Protein AF-A0A9D0XYA1-F1 (afdb_monomer_lite)

Structure (mmCIF, N/CA/C/O backbone):
data_AF-A0A9D0XYA1-F1
#
_entry.id   AF-A0A9D0XYA1-F1
#
loop_
_atom_site.group_PDB
_atom_site.id
_atom_site.type_symbol
_atom_site.label_atom_id
_atom_site.label_alt_id
_atom_site.label_comp_id
_atom_site.label_asym_id
_atom_site.label_entity_id
_atom_site.label_seq_id
_atom_site.pdbx_PDB_ins_code
_atom_site.Cartn_x
_atom_site.Cartn_y
_atom_site.Cartn_z
_atom_site.occupancy
_atom_site.B_iso_or_equiv
_atom_site.auth_seq_id
_atom_site.auth_comp_id
_atom_site.auth_asym_id
_atom_site.auth_atom_id
_atom_site.pdbx_PDB_model_num
ATOM 1 N N . MET A 1 1 ? -22.572 -2.348 31.040 1.00 54.00 1 MET A N 1
ATOM 2 C CA . MET A 1 1 ? -23.002 -1.416 29.978 1.00 54.00 1 MET A CA 1
ATOM 3 C C . MET A 1 1 ? -21.829 -0.569 29.481 1.00 54.00 1 MET A C 1
ATOM 5 O O . MET A 1 1 ? -21.372 -0.847 28.390 1.00 54.00 1 MET A O 1
ATOM 9 N N . GLN A 1 2 ? -21.179 0.249 30.326 1.00 83.00 2 GLN A N 1
ATOM 10 C CA . GLN A 1 2 ? -20.104 1.198 29.942 1.00 83.00 2 GLN A CA 1
ATOM 11 C C . GLN A 1 2 ? -18.910 0.714 29.081 1.00 83.00 2 GLN A C 1
ATOM 13 O O . GLN A 1 2 ? -18.246 1.556 28.488 1.00 83.00 2 GLN A O 1
ATOM 18 N N . VAL A 1 3 ? -18.539 -0.573 29.050 1.00 84.44 3 VAL A N 1
ATOM 19 C CA . VAL A 1 3 ? -17.342 -1.027 28.298 1.00 84.44 3 VAL A CA 1
ATOM 20 C C . VAL A 1 3 ? -17.662 -1.345 26.838 1.00 84.44 3 VAL A C 1
ATOM 22 O O . VAL A 1 3 ? -16.821 -1.097 25.980 1.00 84.44 3 VAL A O 1
ATOM 25 N N . ILE A 1 4 ? -18.861 -1.872 26.562 1.00 90.44 4 ILE A N 1
ATOM 26 C CA . ILE A 1 4 ? -19.300 -2.151 25.188 1.00 90.44 4 ILE A CA 1
ATOM 27 C C . ILE A 1 4 ? -19.545 -0.825 24.473 1.00 90.44 4 ILE A C 1
ATOM 29 O O . ILE A 1 4 ? -19.000 -0.640 23.393 1.00 90.44 4 ILE A O 1
ATOM 33 N N . ASP A 1 5 ? -20.244 0.109 25.126 1.00 93.94 5 ASP A N 1
ATOM 34 C CA . ASP A 1 5 ? -20.510 1.450 24.589 1.00 93.94 5 ASP A CA 1
ATOM 35 C C . ASP A 1 5 ? -19.200 2.127 24.154 1.00 93.94 5 ASP A C 1
ATOM 37 O O . ASP A 1 5 ? -19.032 2.462 22.992 1.00 93.94 5 ASP A O 1
ATOM 41 N N . ARG A 1 6 ? -18.183 2.146 25.028 1.00 93.50 6 ARG A N 1
ATOM 42 C CA . ARG A 1 6 ? -16.858 2.706 24.701 1.00 93.50 6 ARG A CA 1
ATOM 43 C C . ARG A 1 6 ? -16.154 2.011 23.538 1.00 93.50 6 ARG A C 1
ATOM 45 O O . ARG A 1 6 ? -15.385 2.650 22.830 1.00 93.50 6 ARG A O 1
ATOM 52 N N . ALA A 1 7 ? -16.320 0.698 23.390 1.00 94.31 7 ALA A N 1
ATOM 53 C CA . ALA A 1 7 ? -15.714 -0.028 22.278 1.00 94.31 7 ALA A CA 1
ATOM 54 C C . ALA A 1 7 ? -16.407 0.315 20.952 1.00 94.31 7 ALA A C 1
ATOM 56 O O . ALA A 1 7 ? -15.725 0.463 19.940 1.00 94.31 7 ALA A O 1
ATOM 57 N N . LEU A 1 8 ? -17.733 0.478 20.972 1.00 94.75 8 LEU A N 1
ATOM 58 C CA . LEU A 1 8 ? -18.514 0.928 19.822 1.00 94.75 8 LEU A CA 1
ATOM 59 C C . LEU A 1 8 ? -18.197 2.387 19.473 1.00 94.75 8 LEU A C 1
ATOM 61 O O . LEU A 1 8 ? -17.898 2.653 18.317 1.00 94.75 8 LEU A O 1
ATOM 65 N N . ASP A 1 9 ? -18.106 3.284 20.458 1.00 94.94 9 ASP A N 1
ATOM 66 C CA . ASP A 1 9 ? -17.709 4.685 20.249 1.00 94.94 9 ASP A CA 1
ATOM 67 C C . ASP A 1 9 ? -16.334 4.786 19.562 1.00 94.94 9 ASP A C 1
ATOM 69 O O . ASP A 1 9 ? -16.120 5.598 18.663 1.00 94.94 9 ASP A O 1
ATOM 73 N N . ILE A 1 10 ? -15.380 3.934 19.965 1.00 94.56 10 ILE A N 1
ATOM 74 C CA . ILE A 1 10 ? -14.059 3.848 19.328 1.00 94.56 10 ILE A CA 1
ATOM 75 C C . ILE A 1 10 ? -14.168 3.323 17.890 1.00 94.56 10 ILE A C 1
ATOM 77 O O . ILE A 1 10 ? -13.474 3.844 17.017 1.00 94.56 10 ILE A O 1
ATOM 81 N N . LEU A 1 11 ? -14.999 2.305 17.630 1.00 93.50 11 LEU A N 1
ATOM 82 C CA . LEU A 1 11 ? -15.215 1.796 16.269 1.00 93.50 11 LEU A CA 1
ATOM 83 C C . LEU A 1 11 ? -15.813 2.858 15.364 1.00 93.50 11 LEU A C 1
ATOM 85 O O . LEU A 1 11 ? -15.318 3.042 14.259 1.00 93.50 11 LEU A O 1
ATOM 89 N N . GLU A 1 12 ? -16.850 3.547 15.827 1.00 93.75 12 GLU A N 1
ATOM 90 C CA . GLU A 1 12 ? -17.504 4.609 15.074 1.00 93.75 12 GLU A CA 1
ATOM 91 C C . GLU A 1 12 ? -16.509 5.726 14.772 1.00 93.75 12 GLU A C 1
ATOM 93 O O . GLU A 1 12 ? -16.348 6.110 13.616 1.00 93.75 12 GLU A O 1
ATOM 98 N N . LEU A 1 13 ? -15.750 6.168 15.778 1.00 93.56 13 LEU A N 1
ATOM 99 C CA . LEU A 1 13 ? -14.725 7.187 15.595 1.00 93.56 13 LEU A CA 1
ATOM 100 C C . LEU A 1 13 ? -13.667 6.777 14.556 1.00 93.56 13 LEU A C 1
ATOM 102 O O . LEU A 1 13 ? -13.296 7.589 13.715 1.00 93.56 13 LEU A O 1
ATOM 106 N N . LEU A 1 14 ? -13.185 5.532 14.601 1.00 91.38 14 LEU A N 1
ATOM 107 C CA . LEU A 1 14 ? -12.199 5.027 13.641 1.00 91.38 14 LEU A CA 1
ATOM 108 C C . LEU A 1 14 ? -12.793 4.790 12.247 1.00 91.38 14 LEU A C 1
ATOM 110 O O . LEU A 1 14 ? -12.085 4.943 11.258 1.00 91.38 14 LEU A O 1
ATOM 114 N N . ALA A 1 15 ? -14.074 4.431 12.148 1.00 88.56 15 ALA A N 1
ATOM 115 C CA . ALA A 1 15 ? -14.743 4.182 10.874 1.00 88.56 15 ALA A CA 1
ATOM 116 C C . ALA A 1 15 ? -14.882 5.452 10.021 1.00 88.56 15 ALA A C 1
ATOM 118 O O . ALA A 1 15 ? -14.928 5.356 8.795 1.00 88.56 15 ALA A O 1
ATOM 119 N N . PHE A 1 16 ? -14.925 6.630 10.652 1.00 84.81 16 PHE A N 1
ATOM 120 C CA . PHE A 1 16 ? -14.994 7.921 9.962 1.00 84.81 16 PHE A CA 1
ATOM 121 C C . PHE A 1 16 ? -13.623 8.577 9.712 1.00 84.81 16 PHE A C 1
ATOM 123 O O . PHE A 1 16 ? -13.575 9.636 9.091 1.00 84.81 16 PHE A O 1
ATOM 130 N N . GLU A 1 17 ? -12.514 7.969 10.146 1.00 84.19 17 GLU A N 1
ATOM 131 C CA . GLU A 1 17 ? -11.161 8.535 10.035 1.00 84.19 17 GLU A CA 1
ATOM 132 C C . GLU A 1 17 ? -10.277 7.673 9.118 1.00 84.19 17 GLU A C 1
ATOM 134 O O . GLU A 1 17 ? -9.748 6.634 9.516 1.00 84.19 17 GLU A O 1
ATOM 139 N N . SER A 1 18 ? -10.086 8.114 7.869 1.00 68.88 18 SER A N 1
ATOM 140 C CA . SER A 1 18 ? -9.394 7.344 6.820 1.00 68.88 18 SER A CA 1
ATOM 141 C C . SER A 1 18 ? -7.900 7.109 7.075 1.00 68.88 18 SER A C 1
ATOM 143 O O . SER A 1 18 ? -7.337 6.143 6.561 1.00 68.88 18 SER A O 1
ATOM 145 N N . GLU A 1 19 ? -7.249 7.968 7.862 1.00 75.50 19 GLU A N 1
ATOM 146 C CA . GLU A 1 19 ? -5.821 7.845 8.208 1.00 75.50 19 GLU A CA 1
ATOM 147 C C . GLU A 1 19 ? -5.581 7.094 9.530 1.00 75.50 19 GLU A C 1
ATOM 149 O O . GLU A 1 19 ? -4.439 6.817 9.901 1.00 75.50 19 GLU A O 1
ATOM 154 N N . GLY A 1 20 ? -6.654 6.705 10.227 1.00 84.88 20 GLY A N 1
ATOM 155 C CA . GLY A 1 20 ? -6.583 6.155 11.577 1.00 84.88 20 GLY A CA 1
ATOM 156 C C . GLY A 1 20 ? -6.319 7.224 12.643 1.00 84.88 20 GLY A C 1
ATOM 157 O O . GLY A 1 20 ? -6.213 8.412 12.360 1.00 84.88 20 GLY A O 1
ATOM 158 N N . LEU A 1 21 ? -6.242 6.793 13.904 1.00 90.00 21 LEU A N 1
ATOM 159 C CA . LEU A 1 21 ? -6.006 7.678 15.046 1.00 90.00 21 LEU A CA 1
ATOM 160 C C . LEU A 1 21 ? -5.018 7.064 16.035 1.00 90.00 21 LEU A C 1
ATOM 162 O O . LEU A 1 21 ? -5.030 5.859 16.312 1.00 90.00 21 LEU A O 1
ATOM 166 N N . GLY A 1 22 ? -4.206 7.920 16.643 1.00 91.38 22 GLY A N 1
ATOM 167 C CA . GLY A 1 22 ? -3.374 7.573 17.777 1.00 91.38 22 GLY A CA 1
ATOM 168 C C . GLY A 1 22 ? -4.192 7.392 19.058 1.00 91.38 22 GLY A C 1
ATOM 169 O O . GLY A 1 22 ? -5.227 8.019 19.285 1.00 91.38 22 GLY A O 1
ATOM 170 N N . VAL A 1 23 ? -3.672 6.582 19.981 1.00 93.50 23 VAL A N 1
ATOM 171 C CA . VAL A 1 23 ? -4.315 6.307 21.283 1.00 93.50 23 VAL A CA 1
ATOM 172 C C . VAL A 1 23 ? -4.630 7.589 22.063 1.00 93.50 23 VAL A C 1
ATOM 174 O O . VAL A 1 23 ? -5.675 7.692 22.705 1.00 93.50 23 VAL A O 1
ATOM 177 N N . SER A 1 24 ? -3.725 8.572 22.020 1.00 93.75 24 SER A N 1
ATOM 178 C CA . SER A 1 24 ? -3.915 9.849 22.719 1.00 93.75 24 SER A CA 1
ATOM 179 C C . SER A 1 24 ? -5.063 10.666 22.124 1.00 93.75 24 SER A C 1
ATOM 181 O O . SER A 1 24 ? -5.798 11.302 22.870 1.00 93.75 24 SER A O 1
ATOM 183 N N . GLU A 1 25 ? -5.235 10.628 20.805 1.00 94.25 25 GLU A N 1
ATOM 184 C CA . GLU A 1 25 ? -6.282 11.372 20.101 1.00 94.25 25 GLU A CA 1
ATOM 185 C C . GLU A 1 25 ? -7.653 10.766 20.385 1.00 94.25 25 GLU A C 1
ATOM 187 O O . GLU A 1 25 ? -8.576 11.490 20.752 1.00 94.25 25 GLU A O 1
ATOM 192 N N . ILE A 1 26 ? -7.756 9.435 20.334 1.00 95.00 26 ILE A N 1
ATOM 193 C CA . ILE A 1 26 ? -8.972 8.700 20.710 1.00 95.00 26 ILE A CA 1
ATOM 194 C C . ILE A 1 26 ? -9.362 9.019 22.160 1.00 95.00 26 ILE A C 1
ATOM 196 O O . ILE A 1 26 ? -10.520 9.322 22.443 1.00 95.00 26 ILE A O 1
ATOM 200 N N . GLY A 1 27 ? -8.391 9.001 23.082 1.00 96.12 27 GLY A N 1
ATOM 201 C CA . GLY A 1 27 ? -8.628 9.334 24.488 1.00 96.12 27 GLY A CA 1
ATOM 202 C C . GLY A 1 27 ? -9.158 10.754 24.681 1.00 96.12 27 GLY A C 1
ATOM 203 O O . GLY A 1 27 ? -10.140 10.950 25.394 1.00 96.12 27 GLY A O 1
ATOM 204 N N . ASN A 1 28 ? -8.558 11.731 24.000 1.00 96.12 28 ASN A N 1
ATOM 205 C CA . ASN A 1 28 ? -8.982 13.127 24.078 1.00 96.12 28 ASN A CA 1
ATOM 206 C C . ASN A 1 28 ? -10.384 13.346 23.490 1.00 96.12 28 ASN A C 1
ATOM 208 O O . ASN A 1 28 ? -11.177 14.070 24.084 1.00 96.12 28 ASN A O 1
ATOM 212 N N . ARG A 1 29 ? -10.704 12.714 22.352 1.00 94.62 29 ARG A N 1
ATOM 213 C CA . ARG A 1 29 ? -12.003 12.883 21.679 1.00 94.62 29 ARG A CA 1
ATOM 214 C C . ARG A 1 29 ? -13.159 12.233 22.440 1.00 94.62 29 ARG A C 1
ATOM 216 O O . ARG A 1 29 ? -14.245 12.797 22.474 1.00 94.62 29 ARG A O 1
ATOM 223 N N . LEU A 1 30 ? -12.926 11.078 23.063 1.00 94.56 30 LEU A N 1
ATOM 224 C CA . LEU A 1 30 ? -13.966 10.312 23.763 1.00 94.56 30 LEU A CA 1
ATOM 225 C C . LEU A 1 30 ? -13.979 10.539 25.285 1.00 94.56 30 LEU A C 1
ATOM 227 O O . LEU A 1 30 ? -14.742 9.893 26.002 1.00 94.56 30 LEU A O 1
ATOM 231 N N . GLY A 1 31 ? -13.112 11.413 25.811 1.00 94.81 31 GLY A N 1
ATOM 232 C CA . GLY A 1 31 ? -12.983 11.638 27.256 1.00 94.81 31 GLY A CA 1
ATOM 233 C C . GLY A 1 31 ? -12.502 10.398 28.021 1.00 94.81 31 GLY A C 1
ATOM 234 O O . GLY A 1 31 ? -12.869 10.185 29.178 1.00 94.81 31 GLY A O 1
ATOM 235 N N . LEU A 1 32 ? -11.697 9.549 27.376 1.00 94.38 32 LEU A N 1
ATOM 236 C CA . LEU A 1 32 ? -11.209 8.288 27.929 1.00 94.38 32 LEU A CA 1
ATOM 237 C C . LEU A 1 32 ? -9.739 8.388 28.333 1.00 94.38 32 LEU A C 1
ATOM 239 O O . LEU A 1 32 ? -8.892 8.914 27.614 1.00 94.38 32 LEU A O 1
ATOM 243 N N . HIS A 1 33 ? -9.398 7.783 29.470 1.00 95.25 33 HIS A N 1
ATOM 244 C CA . HIS A 1 33 ? -8.001 7.670 29.875 1.00 95.25 33 HIS A CA 1
ATOM 245 C C . HIS A 1 33 ? -7.212 6.779 28.898 1.00 95.25 33 HIS A C 1
ATOM 247 O O . HIS A 1 33 ? -7.690 5.711 28.505 1.00 95.25 33 HIS A O 1
ATOM 253 N N . LYS A 1 34 ? -5.963 7.155 28.578 1.00 94.38 34 LYS A N 1
ATOM 254 C CA . LYS A 1 34 ? -5.103 6.445 27.606 1.00 94.38 34 LYS A CA 1
ATOM 255 C C . LYS A 1 34 ? -4.975 4.944 27.880 1.00 94.38 34 LYS A C 1
ATOM 257 O O . LYS A 1 34 ? -5.012 4.149 26.948 1.00 94.38 34 LYS A O 1
ATOM 262 N N . SER A 1 35 ? -4.871 4.537 29.148 1.00 95.12 35 SER A N 1
ATOM 263 C CA . SER A 1 35 ? -4.803 3.111 29.516 1.00 95.12 35 SER A CA 1
ATOM 264 C C . SER A 1 35 ? -6.091 2.343 29.192 1.00 95.12 35 SER A C 1
ATOM 266 O O . SER A 1 35 ? -6.036 1.166 28.840 1.00 95.12 35 SER A O 1
ATOM 268 N N . THR A 1 36 ? -7.251 3.006 29.271 1.00 94.62 36 THR A N 1
ATOM 269 C CA . THR A 1 36 ? -8.543 2.411 28.907 1.00 94.62 36 THR A CA 1
ATOM 270 C C . THR A 1 36 ? -8.623 2.216 27.400 1.00 94.62 36 THR A C 1
ATOM 272 O O . THR A 1 36 ? -8.943 1.114 26.961 1.00 94.62 36 THR A O 1
ATOM 275 N N . VAL A 1 37 ? -8.253 3.243 26.628 1.00 95.88 37 VAL A N 1
ATOM 276 C CA . VAL A 1 37 ? -8.179 3.170 25.163 1.00 95.88 37 VAL A CA 1
ATOM 277 C C . VAL A 1 37 ? -7.239 2.044 24.734 1.00 95.88 37 VAL A C 1
ATOM 279 O O . VAL A 1 37 ? -7.653 1.161 23.995 1.00 95.88 37 VAL A O 1
ATOM 282 N N . HIS A 1 38 ? -6.014 2.000 25.271 1.00 95.00 38 HIS A N 1
ATOM 283 C CA . HIS A 1 38 ? -5.044 0.944 24.962 1.00 95.00 38 HIS A CA 1
ATOM 284 C C . HIS A 1 38 ? -5.604 -0.468 25.160 1.00 95.00 38 HIS A C 1
ATOM 286 O O . HIS A 1 38 ? -5.444 -1.311 24.283 1.00 95.00 38 HIS A O 1
ATOM 292 N N . ARG A 1 39 ? -6.261 -0.736 26.295 1.00 94.69 39 ARG A N 1
ATOM 293 C CA . ARG A 1 39 ? -6.798 -2.070 26.604 1.00 94.69 39 ARG A CA 1
ATOM 294 C C . ARG A 1 39 ? -7.946 -2.468 25.672 1.00 94.69 39 ARG A C 1
ATOM 296 O O . ARG A 1 39 ? -8.025 -3.628 25.266 1.00 94.69 39 ARG A O 1
ATOM 303 N N . ILE A 1 40 ? -8.821 -1.516 25.342 1.00 95.06 40 ILE A N 1
ATOM 304 C CA . ILE A 1 40 ? -9.931 -1.742 24.409 1.00 95.06 40 ILE A CA 1
ATOM 305 C C . ILE A 1 40 ? -9.376 -2.023 23.008 1.00 95.06 40 ILE A C 1
ATOM 307 O O . ILE A 1 40 ? -9.681 -3.069 22.440 1.00 95.06 40 ILE A O 1
ATOM 311 N N . LEU A 1 41 ? -8.478 -1.166 22.507 1.00 94.94 41 LEU A N 1
ATOM 312 C CA . LEU A 1 41 ? -7.827 -1.352 21.209 1.00 94.94 41 LEU A CA 1
ATOM 313 C C . LEU A 1 41 ? -7.051 -2.673 21.131 1.00 94.94 41 LEU A C 1
ATOM 315 O O . LEU A 1 41 ? -7.128 -3.349 20.115 1.00 94.94 41 LEU A O 1
ATOM 319 N N . ALA A 1 42 ? -6.340 -3.078 22.190 1.00 93.75 42 ALA A N 1
ATOM 320 C CA . ALA A 1 42 ? -5.625 -4.356 22.216 1.00 93.75 42 ALA A CA 1
ATOM 321 C C . ALA A 1 42 ? -6.582 -5.539 22.002 1.00 93.75 42 ALA A C 1
ATOM 323 O O . ALA A 1 42 ? -6.371 -6.349 21.105 1.00 93.75 42 ALA A O 1
ATOM 324 N N . THR A 1 43 ? -7.691 -5.570 22.748 1.00 94.19 43 THR A N 1
ATOM 325 C CA . THR A 1 43 ? -8.708 -6.629 22.620 1.00 94.19 43 THR A CA 1
ATOM 326 C C . THR A 1 43 ? -9.359 -6.619 21.235 1.00 94.19 43 THR A C 1
ATOM 328 O O . THR A 1 43 ? -9.606 -7.666 20.641 1.00 94.19 43 THR A O 1
ATOM 331 N N . MET A 1 44 ? -9.659 -5.432 20.709 1.00 93.75 44 MET A N 1
ATOM 332 C CA . MET A 1 44 ? -10.268 -5.279 19.388 1.00 93.75 44 MET A CA 1
ATOM 333 C C . MET A 1 44 ? -9.311 -5.679 18.265 1.00 93.75 44 MET A C 1
ATOM 335 O O . MET A 1 44 ? -9.743 -6.306 17.302 1.00 93.75 44 MET A O 1
ATOM 339 N N . GLY A 1 45 ? -8.026 -5.353 18.407 1.00 92.38 45 GLY A N 1
ATOM 340 C CA . GLY A 1 45 ? -6.970 -5.728 17.474 1.00 92.38 45 GLY A CA 1
ATOM 341 C C . GLY A 1 45 ? -6.732 -7.233 17.456 1.00 92.38 45 GLY A C 1
ATOM 342 O O . GLY A 1 45 ? -6.722 -7.832 16.386 1.00 92.38 45 GLY A O 1
ATOM 343 N N . GLU A 1 46 ? -6.643 -7.869 18.629 1.00 92.44 46 GLU A N 1
ATOM 344 C CA . GLU A 1 46 ? -6.541 -9.333 18.757 1.00 92.44 46 GLU A CA 1
ATOM 345 C C . GLU A 1 46 ? -7.724 -10.059 18.106 1.00 92.44 46 GLU A C 1
ATOM 347 O O . GLU A 1 46 ? -7.561 -11.129 17.523 1.00 92.44 46 GLU A O 1
ATOM 352 N N . ARG A 1 47 ? -8.920 -9.468 18.179 1.00 91.88 47 ARG A N 1
ATOM 353 C CA . ARG A 1 47 ? -10.139 -10.013 17.568 1.00 91.88 47 ARG A CA 1
ATOM 354 C C . ARG A 1 47 ? -10.343 -9.602 16.106 1.00 91.88 47 ARG A C 1
ATOM 356 O O . ARG A 1 47 ? -11.334 -10.015 15.513 1.00 91.88 47 ARG A O 1
ATOM 363 N N . GLY A 1 48 ? -9.438 -8.812 15.529 1.00 88.38 48 GLY A N 1
ATOM 364 C CA . GLY A 1 48 ? -9.480 -8.405 14.122 1.00 88.38 48 GLY A CA 1
ATOM 365 C C . GLY A 1 48 ? -10.514 -7.328 13.777 1.00 88.38 48 GLY A C 1
ATOM 366 O O . GLY A 1 48 ? -10.779 -7.111 12.597 1.00 88.38 48 GLY A O 1
ATOM 367 N N . TYR A 1 49 ? -11.091 -6.641 14.768 1.00 90.44 49 TYR A N 1
ATOM 368 C CA . TYR A 1 49 ? -12.011 -5.519 14.527 1.00 90.44 49 TYR A CA 1
ATOM 369 C C . TYR A 1 49 ? -11.283 -4.250 14.080 1.00 90.44 49 TYR A C 1
ATOM 371 O O . TYR A 1 49 ? -11.852 -3.430 13.369 1.00 90.44 49 TYR A O 1
ATOM 379 N N . ILE A 1 50 ? -10.030 -4.086 14.505 1.00 91.00 50 ILE A N 1
ATOM 380 C CA . ILE A 1 50 ? -9.152 -2.985 14.104 1.00 91.00 50 ILE A CA 1
ATOM 381 C C . ILE A 1 50 ? -7.776 -3.540 13.749 1.00 91.00 50 ILE A C 1
ATOM 383 O O . ILE A 1 50 ? -7.398 -4.623 14.193 1.00 91.00 50 ILE A O 1
ATOM 387 N N . GLU A 1 51 ? -6.994 -2.778 12.994 1.00 86.81 51 GLU A N 1
ATOM 388 C CA . GLU A 1 51 ? -5.619 -3.134 12.655 1.00 86.81 51 GLU A CA 1
ATOM 389 C C . GLU A 1 51 ? -4.713 -1.939 12.938 1.00 86.81 51 GLU A C 1
ATOM 391 O O . GLU A 1 51 ? -5.004 -0.812 12.539 1.00 86.81 51 GLU A O 1
ATOM 396 N N . LYS A 1 52 ? -3.606 -2.177 13.648 1.00 85.44 52 LYS A N 1
ATOM 397 C CA . LYS A 1 52 ? -2.584 -1.148 13.813 1.00 85.44 52 LYS A CA 1
ATOM 398 C C . LYS A 1 52 ? -1.866 -0.992 12.479 1.00 85.44 52 LYS A C 1
ATOM 400 O O . LYS A 1 52 ? -1.189 -1.922 12.044 1.00 85.44 52 LYS A O 1
ATOM 405 N N . GLN A 1 53 ? -1.976 0.178 11.862 1.00 78.56 53 GLN A N 1
ATOM 406 C CA . GLN A 1 53 ? -1.180 0.476 10.681 1.00 78.56 53 GLN A CA 1
ATOM 407 C C . GLN A 1 53 ? 0.301 0.589 11.084 1.00 78.56 53 GLN A C 1
ATOM 409 O O . GLN A 1 53 ? 0.631 1.355 11.995 1.00 78.56 53 GLN A O 1
ATOM 414 N N . PRO A 1 54 ? 1.208 -0.195 10.479 1.00 74.38 54 PRO A N 1
ATOM 415 C CA . PRO A 1 54 ? 2.634 -0.005 10.686 1.00 74.38 54 PRO A CA 1
ATOM 416 C C . PRO A 1 54 ? 3.080 1.326 10.068 1.00 74.38 54 PRO A C 1
ATOM 418 O O . PRO A 1 54 ? 2.705 1.660 8.945 1.00 74.38 54 PRO A O 1
ATOM 421 N N . GLU A 1 55 ? 3.906 2.072 10.799 1.00 83.06 55 GLU A N 1
ATOM 422 C CA . GLU A 1 55 ? 4.511 3.311 10.307 1.00 83.06 55 GLU A CA 1
ATOM 423 C C . GLU A 1 55 ? 5.439 2.993 9.126 1.00 83.06 55 GLU A C 1
ATOM 425 O O . GLU A 1 55 ? 6.328 2.141 9.235 1.00 83.06 55 GLU A O 1
ATOM 430 N N . LEU A 1 56 ? 5.233 3.667 7.990 1.00 86.56 56 LEU A N 1
ATOM 431 C CA . LEU A 1 56 ? 6.015 3.463 6.766 1.00 86.56 56 LEU A CA 1
ATOM 432 C C . LEU A 1 56 ? 7.514 3.630 7.041 1.00 86.56 56 LEU A C 1
ATOM 434 O O . LEU A 1 56 ? 8.329 2.808 6.632 1.00 86.56 56 LEU A O 1
ATOM 438 N N . GLU A 1 57 ? 7.865 4.656 7.804 1.00 87.12 57 GLU A N 1
ATOM 439 C CA . GLU A 1 57 ? 9.216 4.977 8.246 1.00 87.12 57 GLU A CA 1
ATOM 440 C C . GLU A 1 57 ? 9.826 3.830 9.074 1.00 87.12 57 GLU A C 1
ATOM 442 O O . GLU A 1 57 ? 10.996 3.477 8.902 1.00 87.12 57 GLU A O 1
ATOM 447 N N . ALA A 1 58 ? 9.026 3.175 9.920 1.00 88.62 58 ALA A N 1
ATOM 448 C CA . ALA A 1 58 ? 9.467 2.032 10.715 1.00 88.62 58 ALA A CA 1
ATOM 449 C C . ALA A 1 58 ? 9.696 0.772 9.860 1.00 88.62 58 ALA A C 1
ATOM 451 O O . ALA A 1 58 ? 10.548 -0.048 10.204 1.00 88.62 58 ALA A O 1
ATOM 452 N N . ILE A 1 59 ? 8.978 0.609 8.743 1.00 89.75 59 ILE A N 1
ATOM 453 C CA . ILE A 1 59 ? 9.237 -0.463 7.768 1.00 89.75 59 ILE A CA 1
ATOM 454 C C . ILE A 1 59 ? 10.519 -0.154 6.992 1.00 89.75 59 ILE A C 1
ATOM 456 O O . ILE A 1 59 ? 11.438 -0.970 6.968 1.00 89.75 59 ILE A O 1
ATOM 460 N N . VAL A 1 60 ? 10.604 1.044 6.412 1.00 92.38 60 VAL A N 1
ATOM 461 C CA . VAL A 1 60 ? 11.722 1.467 5.558 1.00 92.38 60 VAL A CA 1
ATOM 462 C C . VAL A 1 60 ? 13.046 1.505 6.327 1.00 92.38 60 VAL A C 1
ATOM 464 O O . VAL A 1 60 ? 14.089 1.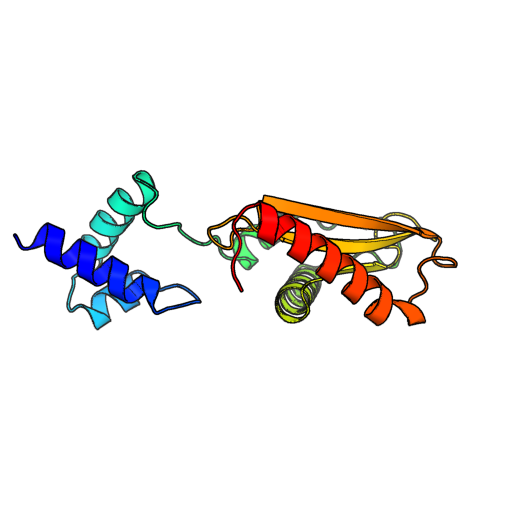169 5.773 1.00 92.38 60 VAL A O 1
ATOM 467 N N . SER A 1 61 ? 13.029 1.838 7.622 1.00 90.44 61 SER A N 1
ATOM 468 C CA . SER A 1 61 ? 14.235 1.813 8.467 1.00 90.44 61 SER A CA 1
ATOM 469 C C . SER A 1 61 ? 14.872 0.425 8.623 1.00 90.44 61 SER A C 1
ATOM 471 O O . SER A 1 61 ? 16.036 0.339 9.010 1.00 90.44 61 SER A O 1
ATOM 473 N N . LYS A 1 62 ? 14.141 -0.652 8.311 1.00 91.88 62 LYS A N 1
ATOM 474 C CA . LYS A 1 62 ? 14.641 -2.034 8.343 1.00 91.88 62 LYS A CA 1
ATOM 475 C C . LYS A 1 62 ? 15.171 -2.511 6.987 1.00 91.88 62 LYS A C 1
ATOM 477 O O . LYS A 1 62 ? 15.705 -3.615 6.911 1.00 91.88 62 LYS A O 1
ATOM 482 N N . CYS A 1 63 ? 15.014 -1.724 5.921 1.00 91.31 63 CYS A N 1
ATOM 483 C CA . CYS A 1 63 ? 15.476 -2.075 4.581 1.00 91.31 63 CYS A CA 1
ATOM 484 C C . CYS A 1 63 ? 16.993 -1.876 4.434 1.00 91.31 63 CYS A C 1
ATOM 486 O O . CYS A 1 63 ? 17.564 -0.916 4.951 1.00 91.31 63 CYS A O 1
ATOM 488 N N . SER A 1 64 ? 17.645 -2.759 3.672 1.00 92.06 64 SER A N 1
ATOM 489 C CA . SER A 1 64 ? 19.035 -2.589 3.236 1.00 92.06 64 SER A CA 1
ATOM 490 C C . SER A 1 64 ? 19.087 -2.013 1.822 1.00 92.06 64 SER A C 1
ATOM 492 O O . SER A 1 64 ? 18.513 -2.594 0.903 1.00 92.06 64 SER A O 1
ATOM 494 N N . PHE A 1 65 ? 19.828 -0.926 1.629 1.00 93.81 65 PHE A N 1
ATOM 495 C CA . PHE A 1 65 ? 19.925 -0.215 0.352 1.00 93.81 65 PHE A CA 1
ATOM 496 C C . PHE A 1 65 ? 21.178 -0.627 -0.434 1.00 93.81 65 PHE A C 1
ATOM 498 O O . PHE A 1 65 ? 22.125 0.146 -0.582 1.00 93.81 65 PHE A O 1
ATOM 505 N N . LYS A 1 66 ? 21.209 -1.881 -0.903 1.00 95.12 66 LYS A N 1
ATOM 506 C CA . LYS A 1 66 ? 22.277 -2.364 -1.791 1.00 95.12 66 LYS A CA 1
ATOM 507 C C . LYS A 1 66 ? 22.049 -1.804 -3.195 1.00 95.12 66 LYS A C 1
ATOM 509 O O . LYS A 1 66 ? 20.974 -1.980 -3.752 1.00 95.12 66 LYS A O 1
ATOM 514 N N . ARG A 1 67 ? 23.073 -1.171 -3.763 1.00 97.12 67 ARG A N 1
ATOM 515 C CA . ARG A 1 67 ? 23.068 -0.705 -5.153 1.00 97.12 67 ARG A CA 1
ATOM 516 C C . ARG A 1 67 ? 23.233 -1.891 -6.112 1.00 97.12 67 ARG A C 1
ATOM 518 O O . ARG A 1 67 ? 24.127 -2.711 -5.891 1.00 97.12 67 ARG A O 1
ATOM 525 N N . PHE A 1 68 ? 22.402 -1.956 -7.150 1.00 96.88 68 PHE A N 1
ATOM 526 C CA . PHE A 1 68 ? 22.498 -2.937 -8.240 1.00 96.88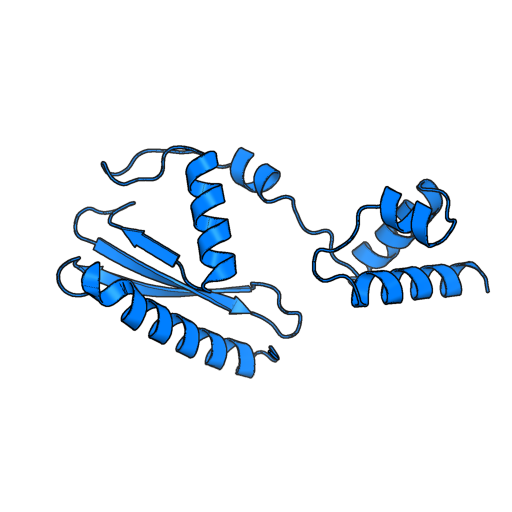 68 PHE A CA 1
ATOM 527 C C . PHE A 1 68 ? 22.903 -2.269 -9.557 1.00 96.88 68 PHE A C 1
ATOM 529 O O . PHE A 1 68 ? 23.782 -2.775 -10.244 1.00 96.88 68 PHE A O 1
ATOM 536 N N . THR A 1 69 ? 22.344 -1.093 -9.828 1.00 97.12 69 THR A N 1
ATOM 537 C CA . THR A 1 69 ? 22.603 -0.253 -11.001 1.00 97.12 69 THR A CA 1
ATOM 538 C C . THR A 1 69 ? 22.854 1.198 -10.569 1.00 97.12 69 THR A C 1
ATOM 540 O O . THR A 1 69 ? 22.748 1.564 -9.388 1.00 97.12 69 THR A O 1
ATOM 543 N N . ASP A 1 70 ? 23.162 2.073 -11.524 1.00 96.81 70 ASP A N 1
ATOM 544 C CA . ASP A 1 70 ? 23.266 3.512 -11.257 1.00 96.81 70 ASP A CA 1
ATOM 545 C C . ASP A 1 70 ? 21.918 4.148 -10.874 1.00 96.81 70 ASP A C 1
ATOM 547 O O . ASP A 1 70 ? 21.894 5.154 -10.155 1.00 96.81 70 ASP A O 1
ATOM 551 N N . ARG A 1 71 ? 20.803 3.524 -11.276 1.00 96.31 71 ARG A N 1
ATOM 552 C CA . ARG A 1 71 ? 19.431 3.986 -11.025 1.00 96.31 71 ARG A CA 1
ATOM 553 C C . ARG A 1 71 ? 18.826 3.477 -9.720 1.00 96.31 71 ARG A C 1
ATOM 555 O O . ARG A 1 71 ? 17.849 4.061 -9.263 1.00 96.31 71 ARG A O 1
ATOM 562 N N . THR A 1 72 ? 19.410 2.456 -9.083 1.00 97.50 72 THR A N 1
ATOM 563 C CA . THR A 1 72 ? 18.884 1.907 -7.823 1.00 97.50 72 THR A CA 1
ATOM 564 C C . THR A 1 72 ? 18.687 2.995 -6.765 1.00 97.50 72 THR A C 1
ATOM 566 O O . THR A 1 72 ? 19.622 3.732 -6.431 1.00 97.50 72 THR A O 1
ATOM 569 N N . ILE A 1 73 ? 17.505 3.037 -6.149 1.00 96.56 73 ILE A N 1
ATOM 570 C CA . ILE A 1 73 ? 17.263 3.880 -4.979 1.00 96.56 73 ILE A CA 1
ATOM 571 C C . ILE A 1 73 ? 18.130 3.402 -3.807 1.00 96.56 73 ILE A C 1
ATOM 573 O O . ILE A 1 73 ? 17.983 2.288 -3.309 1.00 96.56 73 ILE A O 1
ATOM 577 N N . THR A 1 74 ? 19.028 4.265 -3.320 1.00 96.81 74 THR A N 1
ATOM 578 C CA . THR A 1 74 ? 19.970 3.914 -2.239 1.00 96.81 74 THR A CA 1
ATOM 579 C C . THR A 1 74 ? 19.710 4.615 -0.907 1.00 96.81 74 THR A C 1
ATOM 581 O O . THR A 1 74 ? 20.542 4.540 -0.003 1.00 96.81 74 THR A O 1
ATOM 584 N N . ASN A 1 75 ? 18.602 5.344 -0.768 1.00 95.38 75 ASN A N 1
ATOM 585 C CA . ASN A 1 75 ? 18.263 6.024 0.477 1.00 95.38 75 ASN A CA 1
ATOM 586 C C . ASN A 1 75 ? 16.765 5.951 0.790 1.00 95.38 75 ASN A C 1
ATOM 588 O O . ASN A 1 75 ? 15.909 5.784 -0.079 1.00 95.38 75 ASN A O 1
ATOM 592 N N . LYS A 1 76 ? 16.474 6.076 2.080 1.00 95.50 76 LYS A N 1
ATOM 593 C CA . LYS A 1 76 ? 15.144 5.919 2.672 1.00 95.50 76 LYS A CA 1
ATOM 594 C C . LYS A 1 76 ? 14.222 7.085 2.331 1.00 95.50 76 LYS A C 1
ATOM 596 O O . LYS A 1 76 ? 13.037 6.863 2.109 1.00 95.50 76 LYS A O 1
ATOM 601 N N . GLU A 1 77 ? 14.746 8.304 2.258 1.00 94.56 77 GLU A N 1
ATOM 602 C CA . GLU A 1 77 ? 13.967 9.501 1.940 1.00 94.56 77 GLU A CA 1
ATOM 603 C C . GLU A 1 77 ? 13.386 9.434 0.518 1.00 94.56 77 GLU A C 1
ATOM 605 O O . GLU A 1 77 ? 12.228 9.797 0.300 1.00 94.56 77 GLU A O 1
ATOM 610 N N . GLU A 1 78 ? 14.164 8.923 -0.435 1.00 95.31 78 GLU A N 1
ATOM 611 C CA . GLU A 1 78 ? 13.751 8.679 -1.817 1.00 95.31 78 GLU A CA 1
ATOM 612 C C . GLU A 1 78 ? 12.693 7.578 -1.906 1.00 95.31 78 GLU A C 1
ATOM 614 O O . GLU A 1 78 ? 11.623 7.802 -2.471 1.00 95.31 78 GLU A O 1
ATOM 619 N N . LEU A 1 79 ? 12.936 6.429 -1.263 1.00 95.81 79 LEU A N 1
ATOM 620 C CA . LEU A 1 79 ? 11.984 5.316 -1.255 1.00 95.81 79 LEU A CA 1
ATOM 621 C C . LEU A 1 79 ? 10.637 5.733 -0.650 1.00 95.81 79 LEU A C 1
ATOM 623 O O . LEU A 1 79 ? 9.578 5.433 -1.197 1.00 95.81 79 LEU A O 1
ATOM 627 N N . ILE A 1 80 ? 10.654 6.482 0.457 1.00 94.69 80 ILE A N 1
ATOM 628 C CA . ILE A 1 80 ? 9.435 7.019 1.076 1.00 94.69 80 ILE A CA 1
ATOM 629 C C . ILE A 1 80 ? 8.699 7.951 0.107 1.00 94.69 80 ILE A C 1
ATOM 631 O O . ILE A 1 80 ? 7.470 7.895 0.012 1.00 94.69 80 ILE A O 1
ATOM 635 N N . ARG A 1 81 ? 9.424 8.802 -0.628 1.00 94.75 81 ARG A N 1
ATOM 636 C CA . ARG A 1 81 ? 8.823 9.705 -1.617 1.00 94.75 81 ARG A CA 1
ATOM 637 C C . ARG A 1 81 ? 8.169 8.932 -2.758 1.00 94.75 81 ARG A C 1
ATOM 639 O O . ARG A 1 81 ? 7.032 9.244 -3.114 1.00 94.75 81 ARG A O 1
ATOM 646 N N . GLN A 1 82 ? 8.838 7.905 -3.276 1.00 95.31 82 GLN A N 1
ATOM 647 C CA . GLN A 1 82 ? 8.295 7.034 -4.315 1.00 95.31 82 GLN A CA 1
ATOM 648 C C . GLN A 1 82 ? 7.036 6.317 -3.811 1.00 95.31 82 GLN A C 1
ATOM 650 O O . GLN A 1 82 ? 5.995 6.405 -4.454 1.00 95.31 82 GLN A O 1
ATOM 655 N N . VAL A 1 83 ? 7.059 5.720 -2.614 1.00 94.56 83 VAL A N 1
ATOM 656 C CA . VAL A 1 83 ? 5.878 5.061 -2.020 1.00 94.56 83 VAL A CA 1
ATOM 657 C C . VAL A 1 83 ? 4.704 6.033 -1.854 1.00 94.56 83 VAL A C 1
ATOM 659 O O . VAL A 1 83 ? 3.563 5.674 -2.146 1.00 94.56 83 VAL A O 1
ATOM 662 N N . ARG A 1 84 ? 4.951 7.276 -1.421 1.00 93.31 84 ARG A N 1
ATOM 663 C CA . ARG A 1 84 ? 3.901 8.308 -1.320 1.00 93.31 84 ARG A CA 1
ATOM 664 C C . ARG A 1 84 ? 3.330 8.680 -2.691 1.00 93.31 84 ARG A C 1
ATOM 666 O O . ARG A 1 84 ? 2.115 8.812 -2.817 1.00 93.31 84 ARG A O 1
ATOM 673 N N . SER A 1 85 ? 4.177 8.782 -3.715 1.00 94.50 85 SER A N 1
ATOM 674 C CA . SER A 1 85 ? 3.737 8.981 -5.101 1.00 94.50 85 SER A CA 1
ATOM 675 C C . SER A 1 85 ? 2.845 7.829 -5.572 1.00 94.50 85 SER A C 1
ATOM 677 O O . SER A 1 85 ? 1.730 8.068 -6.034 1.00 94.50 85 SER A O 1
ATOM 679 N N . VAL A 1 86 ? 3.267 6.579 -5.344 1.00 95.56 86 VAL A N 1
ATOM 680 C CA . VAL A 1 86 ? 2.500 5.366 -5.679 1.00 95.56 86 VAL A CA 1
ATOM 681 C C . VAL A 1 86 ? 1.143 5.349 -4.981 1.00 95.56 86 VAL A C 1
ATOM 683 O O . VAL A 1 86 ? 0.144 5.019 -5.613 1.00 95.56 86 VAL A O 1
ATOM 686 N N . ARG A 1 87 ? 1.071 5.746 -3.703 1.00 91.50 87 ARG A N 1
ATOM 687 C CA . ARG A 1 87 ? -0.205 5.861 -2.975 1.00 91.50 87 ARG A CA 1
ATOM 688 C C . ARG A 1 87 ? -1.159 6.871 -3.615 1.00 91.50 87 ARG A C 1
ATOM 690 O O . ARG A 1 87 ? -2.358 6.627 -3.614 1.00 91.50 87 ARG A O 1
ATOM 697 N N . SER A 1 88 ? -0.636 7.970 -4.159 1.00 91.75 88 SER A N 1
ATOM 698 C CA . SER A 1 88 ? -1.438 9.008 -4.816 1.00 91.75 88 SER A CA 1
ATOM 699 C C . SER A 1 88 ? -1.918 8.580 -6.210 1.00 91.75 88 SER A C 1
ATOM 701 O O . SER A 1 88 ? -3.106 8.668 -6.510 1.00 91.75 88 SER A O 1
ATOM 703 N N . LYS A 1 89 ? -1.017 8.063 -7.061 1.00 94.44 89 LYS A N 1
ATOM 704 C CA . LYS A 1 89 ? -1.339 7.724 -8.463 1.00 94.44 89 LYS A CA 1
ATOM 705 C C . LYS A 1 89 ? -1.872 6.301 -8.676 1.00 94.44 89 LYS A C 1
ATOM 707 O O . LYS A 1 89 ? -2.544 6.027 -9.667 1.00 94.44 89 LYS A O 1
ATOM 712 N N . GLY A 1 90 ? -1.605 5.387 -7.745 1.00 95.88 90 GLY A N 1
ATOM 713 C CA . GLY A 1 90 ? -2.090 4.003 -7.760 1.00 95.88 90 GLY A CA 1
ATOM 714 C C . GLY A 1 90 ? -1.251 3.011 -8.572 1.00 95.88 90 GLY A C 1
ATOM 715 O O . GLY A 1 90 ? -1.729 1.913 -8.849 1.00 95.88 90 GLY A O 1
ATOM 716 N N . TRP A 1 91 ? -0.028 3.366 -8.962 1.00 97.88 91 TRP A N 1
ATOM 717 C CA . TRP A 1 91 ? 0.918 2.487 -9.661 1.00 97.88 91 TRP A CA 1
ATOM 718 C C . TRP A 1 91 ? 2.368 2.928 -9.407 1.00 97.88 91 TRP A C 1
ATOM 720 O O . TRP A 1 91 ? 2.602 4.054 -8.968 1.00 97.88 91 TRP A O 1
ATOM 730 N N . SER A 1 92 ? 3.337 2.049 -9.650 1.00 98.06 92 SER A N 1
ATOM 731 C CA . SER A 1 92 ? 4.777 2.267 -9.473 1.00 98.06 92 SER A CA 1
ATOM 732 C C . SER A 1 92 ? 5.550 2.004 -10.760 1.00 98.06 92 SER A C 1
ATOM 734 O O . SER A 1 92 ? 5.047 1.330 -11.657 1.00 98.06 92 SER A O 1
ATOM 736 N N . VAL A 1 93 ? 6.778 2.520 -10.810 1.00 97.38 93 VAL A N 1
ATOM 737 C CA . VAL A 1 93 ? 7.765 2.257 -11.864 1.00 97.38 93 VAL A CA 1
ATOM 738 C C . VAL A 1 93 ? 9.045 1.785 -11.200 1.00 97.38 93 VAL A C 1
ATOM 740 O O . VAL A 1 93 ? 9.449 2.383 -10.204 1.00 97.38 93 VAL A O 1
ATOM 743 N N . ASP A 1 94 ? 9.628 0.739 -11.767 1.00 97.06 94 ASP A N 1
ATOM 744 C CA . ASP A 1 94 ? 11.029 0.357 -11.623 1.00 97.06 94 ASP A CA 1
ATOM 745 C C . ASP A 1 94 ? 11.745 0.784 -12.913 1.00 97.06 94 ASP A C 1
ATOM 747 O O . ASP A 1 94 ? 11.441 0.266 -13.995 1.00 97.06 94 ASP A O 1
ATOM 751 N N . ASP A 1 95 ? 12.620 1.782 -12.795 1.00 96.69 95 ASP A N 1
ATOM 752 C CA . ASP A 1 95 ? 13.370 2.384 -13.901 1.00 96.69 95 ASP A CA 1
ATOM 753 C C . ASP A 1 95 ? 14.812 1.870 -13.907 1.00 96.69 95 ASP A C 1
ATOM 755 O O . ASP A 1 95 ? 15.744 2.572 -13.509 1.00 96.69 95 ASP A O 1
ATOM 759 N N . GLU A 1 96 ? 14.976 0.614 -14.327 1.00 97.19 96 GLU A N 1
ATOM 760 C CA . GLU A 1 96 ? 16.272 -0.070 -14.375 1.00 97.19 96 GLU A CA 1
ATOM 761 C C . GLU A 1 96 ? 16.955 -0.118 -12.993 1.00 97.19 96 GLU A C 1
ATOM 763 O O . GLU A 1 96 ? 18.179 -0.028 -12.882 1.00 97.19 96 GLU A O 1
ATOM 768 N N . GLU A 1 97 ? 16.182 -0.230 -11.903 1.00 96.69 97 GLU A N 1
ATOM 769 C CA . GLU A 1 97 ? 16.715 -0.184 -10.536 1.00 96.69 97 GLU A CA 1
ATOM 770 C C . GLU A 1 97 ? 17.419 -1.487 -10.134 1.00 96.69 97 GLU A C 1
ATOM 772 O O . GLU A 1 97 ? 18.281 -1.457 -9.247 1.00 96.69 97 GLU A O 1
ATOM 777 N N . HIS A 1 98 ? 17.071 -2.616 -10.762 1.00 94.94 98 HIS A N 1
ATOM 778 C CA . HIS A 1 98 ? 17.685 -3.926 -10.509 1.00 94.94 98 HIS A CA 1
ATOM 779 C C . HIS A 1 98 ? 18.536 -4.439 -11.675 1.00 94.94 98 HIS A C 1
ATOM 781 O O . HIS A 1 98 ? 19.691 -4.802 -11.456 1.00 94.94 98 HIS A O 1
ATOM 787 N N . ASP A 1 99 ? 17.977 -4.431 -12.887 1.00 95.12 99 ASP A N 1
ATOM 788 C CA . ASP A 1 99 ? 18.609 -4.932 -14.108 1.00 95.12 99 ASP A CA 1
ATOM 789 C C . ASP A 1 99 ? 18.641 -3.822 -15.170 1.00 95.12 99 ASP A C 1
ATOM 791 O O . ASP A 1 99 ? 17.599 -3.280 -15.547 1.00 95.12 99 ASP A O 1
ATOM 795 N N . GLU A 1 100 ? 19.832 -3.487 -15.673 1.00 95.81 100 GLU A N 1
ATOM 796 C CA . GLU A 1 100 ? 19.987 -2.489 -16.740 1.00 95.81 100 GLU A CA 1
ATOM 797 C C . GLU A 1 100 ? 19.226 -2.906 -18.006 1.00 95.81 100 GLU A C 1
ATOM 799 O O . GLU A 1 100 ? 19.257 -4.061 -18.438 1.00 95.81 100 GLU A O 1
ATOM 804 N N . GLY A 1 101 ? 18.532 -1.946 -18.614 1.00 95.88 101 GLY A N 1
ATOM 805 C CA . GLY A 1 101 ? 17.688 -2.164 -19.784 1.00 95.88 101 GLY A CA 1
ATOM 806 C C . GLY A 1 101 ? 16.330 -2.813 -19.507 1.00 95.88 101 GLY A C 1
ATOM 807 O O . GLY A 1 101 ? 15.556 -2.962 -20.455 1.00 95.88 101 GLY A O 1
ATOM 808 N N . ILE A 1 102 ? 16.004 -3.176 -18.260 1.00 97.00 102 ILE A N 1
ATOM 809 C CA . ILE A 1 102 ? 14.704 -3.739 -17.874 1.00 97.00 102 ILE A CA 1
ATOM 810 C C . ILE A 1 102 ? 13.914 -2.723 -17.054 1.00 97.00 102 ILE A C 1
ATOM 812 O O . ILE A 1 102 ? 14.400 -2.179 -16.069 1.00 97.00 102 ILE A O 1
ATOM 816 N N . ARG A 1 103 ? 12.659 -2.500 -17.445 1.00 97.38 103 ARG A N 1
ATOM 817 C CA . ARG A 1 103 ? 11.720 -1.634 -16.725 1.00 97.38 103 ARG A CA 1
ATOM 818 C C . ARG A 1 103 ? 10.483 -2.419 -16.324 1.00 97.38 103 ARG A C 1
ATOM 820 O O . ARG A 1 103 ? 10.073 -3.352 -17.025 1.00 97.38 103 ARG A O 1
ATOM 827 N N . CYS A 1 104 ? 9.871 -2.026 -15.211 1.00 97.56 104 CYS A N 1
ATOM 828 C CA . CYS A 1 104 ? 8.627 -2.627 -14.740 1.00 97.56 104 CYS A CA 1
ATOM 829 C C . CYS A 1 104 ? 7.617 -1.566 -14.302 1.00 97.56 104 CYS A C 1
ATOM 831 O O . CYS A 1 104 ? 7.981 -0.561 -13.700 1.00 97.56 104 CYS A O 1
ATOM 833 N N . LEU A 1 105 ? 6.329 -1.833 -14.521 1.00 98.12 105 LEU A N 1
ATOM 834 C CA . LEU A 1 105 ? 5.234 -1.060 -13.935 1.00 98.12 105 LEU A CA 1
ATOM 835 C C . LEU A 1 105 ? 4.353 -1.979 -13.103 1.00 98.12 105 LEU A C 1
ATOM 837 O O . LEU A 1 105 ? 4.040 -3.085 -13.538 1.00 98.12 105 LEU A O 1
ATOM 841 N N . ALA A 1 106 ? 3.938 -1.533 -11.918 1.00 98.31 106 ALA A N 1
ATOM 842 C CA . ALA A 1 106 ? 3.138 -2.353 -11.012 1.00 98.31 106 ALA A CA 1
ATOM 843 C C . ALA A 1 106 ? 2.005 -1.573 -10.344 1.00 98.31 106 ALA A C 1
ATOM 845 O O . ALA A 1 106 ? 2.068 -0.356 -10.207 1.00 98.31 106 ALA A O 1
ATOM 846 N N . SER A 1 107 ? 0.963 -2.274 -9.897 1.00 98.38 107 SER A N 1
ATOM 847 C CA . SER A 1 107 ? -0.134 -1.689 -9.119 1.00 98.38 107 SER A CA 1
ATOM 848 C C . SER A 1 107 ? -0.589 -2.646 -8.001 1.00 98.38 107 SER A C 1
ATOM 850 O O . SER A 1 107 ? -0.553 -3.870 -8.187 1.00 98.38 107 SER A O 1
ATOM 852 N N . PRO A 1 108 ? -0.967 -2.127 -6.815 1.00 97.75 108 PRO A N 1
ATOM 853 C CA . PRO A 1 108 ? -1.345 -2.944 -5.662 1.00 97.75 108 PRO A CA 1
ATOM 854 C C . PRO A 1 108 ? -2.762 -3.519 -5.777 1.00 97.75 108 PRO A C 1
ATOM 856 O O . PRO A 1 108 ? -3.717 -2.796 -6.045 1.00 97.75 108 PRO A O 1
ATOM 859 N N . VAL A 1 109 ? -2.913 -4.814 -5.500 1.00 97.56 109 VAL A N 1
ATOM 860 C CA . VAL A 1 109 ? -4.209 -5.503 -5.429 1.00 97.56 109 VAL A CA 1
ATOM 861 C C . VAL A 1 109 ? -4.796 -5.344 -4.033 1.00 97.56 109 VAL A C 1
ATOM 863 O O . VAL A 1 109 ? -4.147 -5.690 -3.041 1.00 97.56 109 VAL A O 1
ATOM 866 N N . PHE A 1 110 ? -6.041 -4.880 -3.973 1.00 95.81 110 PHE A N 1
ATOM 867 C CA . PHE A 1 110 ? -6.769 -4.654 -2.731 1.00 95.81 110 PHE A CA 1
ATOM 868 C C . PHE A 1 110 ? -7.785 -5.766 -2.456 1.00 95.81 110 PHE A C 1
ATOM 870 O O . PHE A 1 110 ? -8.441 -6.267 -3.372 1.00 95.81 110 PHE A O 1
ATOM 877 N N . ASP A 1 111 ? -7.934 -6.131 -1.185 1.00 94.50 111 ASP A N 1
ATOM 878 C CA . ASP A 1 111 ? -9.040 -6.965 -0.714 1.00 94.50 111 ASP A CA 1
ATOM 879 C C . ASP A 1 111 ? -10.310 -6.134 -0.432 1.00 94.50 111 ASP A C 1
ATOM 881 O O . ASP A 1 111 ? -10.346 -4.910 -0.581 1.00 94.50 111 ASP A O 1
ATOM 885 N N . TYR A 1 112 ? -11.369 -6.804 0.025 1.00 91.50 112 TYR A N 1
ATOM 886 C CA . TYR A 1 112 ? -12.635 -6.173 0.411 1.00 91.50 112 TYR A CA 1
ATOM 887 C C . TYR A 1 112 ? -12.536 -5.167 1.572 1.00 91.50 112 TYR A C 1
ATOM 889 O O . TYR A 1 112 ? -13.474 -4.404 1.792 1.00 91.50 112 TYR A O 1
ATOM 897 N N . ARG A 1 113 ? -11.429 -5.158 2.323 1.00 86.25 113 ARG A N 1
ATOM 898 C CA . ARG A 1 113 ? -11.160 -4.218 3.424 1.00 86.25 113 ARG A CA 1
ATOM 899 C C . ARG A 1 113 ? -10.334 -3.016 2.958 1.00 86.25 113 ARG A C 1
ATOM 901 O O . ARG A 1 113 ? -10.008 -2.165 3.778 1.00 86.25 113 ARG A O 1
ATOM 908 N N . GLY A 1 114 ? -9.952 -2.962 1.679 1.00 88.44 114 GLY A N 1
ATOM 909 C CA . GLY A 1 114 ? -9.026 -1.960 1.150 1.00 88.44 114 GLY A CA 1
ATOM 910 C C . GLY A 1 114 ? -7.566 -2.214 1.531 1.00 88.44 114 GLY A C 1
ATOM 911 O O . GLY A 1 114 ? -6.731 -1.320 1.397 1.00 88.44 114 GLY A O 1
ATOM 912 N N . LYS A 1 115 ? -7.227 -3.419 2.005 1.00 88.31 115 LYS A N 1
ATOM 913 C CA . LYS A 1 115 ? -5.852 -3.794 2.338 1.00 88.31 115 LYS A CA 1
ATOM 914 C C . LYS A 1 115 ? -5.124 -4.280 1.092 1.00 88.31 115 LYS A C 1
ATOM 916 O O . LYS A 1 115 ? -5.658 -5.080 0.329 1.00 88.31 115 LYS A O 1
ATOM 921 N N . VAL A 1 116 ? -3.875 -3.846 0.923 1.00 93.12 116 VAL A N 1
ATOM 922 C CA . VAL A 1 116 ? -2.985 -4.385 -0.114 1.00 93.12 116 VAL A CA 1
ATOM 923 C C . VAL A 1 116 ? -2.607 -5.822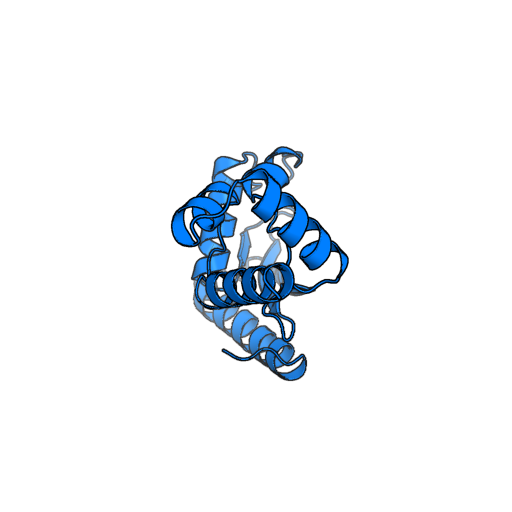 0.248 1.00 93.12 116 VAL A C 1
ATOM 925 O O . VAL A 1 116 ? -1.980 -6.054 1.282 1.00 93.12 116 VAL A O 1
ATOM 928 N N . ILE A 1 117 ? -2.988 -6.778 -0.600 1.00 95.75 117 ILE A N 1
ATOM 929 C CA . ILE A 1 117 ? -2.754 -8.219 -0.390 1.00 95.75 117 ILE A CA 1
ATOM 930 C C . ILE A 1 117 ? -1.848 -8.854 -1.447 1.00 95.75 117 ILE A C 1
ATOM 932 O O . ILE A 1 117 ? -1.310 -9.935 -1.224 1.00 95.75 117 ILE A O 1
ATOM 936 N N . ALA A 1 118 ? -1.665 -8.190 -2.586 1.00 97.12 118 ALA A N 1
ATOM 937 C CA . ALA A 1 118 ? -0.751 -8.590 -3.649 1.00 97.12 118 ALA A CA 1
ATOM 938 C C . ALA A 1 118 ? -0.379 -7.367 -4.503 1.00 97.12 118 ALA A C 1
ATOM 940 O O . ALA A 1 118 ? -0.855 -6.257 -4.259 1.00 97.12 118 ALA A O 1
ATOM 941 N N . ALA A 1 119 ? 0.442 -7.570 -5.527 1.00 97.44 119 ALA A N 1
ATOM 942 C CA . ALA A 1 119 ? 0.679 -6.605 -6.593 1.00 97.44 119 ALA A CA 1
ATOM 943 C C . ALA A 1 119 ? 0.715 -7.346 -7.934 1.00 97.44 119 ALA A C 1
ATOM 945 O O . ALA A 1 119 ? 1.099 -8.515 -7.983 1.00 97.44 119 ALA A O 1
ATOM 946 N N . VAL A 1 120 ? 0.312 -6.671 -9.009 1.00 97.81 120 VAL A N 1
ATOM 947 C CA . VAL A 1 120 ? 0.499 -7.158 -10.383 1.00 97.81 120 VAL A CA 1
ATOM 948 C C . VAL A 1 120 ? 1.448 -6.208 -11.085 1.00 97.81 120 VAL A C 1
ATOM 950 O O . VAL A 1 120 ? 1.299 -4.992 -10.952 1.00 97.81 120 VAL A O 1
ATOM 953 N N . SER A 1 121 ? 2.399 -6.765 -11.829 1.00 97.38 121 SER A N 1
ATOM 954 C CA . SER A 1 121 ? 3.361 -6.007 -12.616 1.00 97.38 121 SER A CA 1
ATOM 955 C C . SER A 1 121 ? 3.430 -6.484 -14.061 1.00 97.38 121 SER A C 1
ATOM 957 O O . SER A 1 121 ? 3.121 -7.635 -14.375 1.00 97.38 121 SER A O 1
ATOM 959 N N . VAL A 1 122 ? 3.866 -5.581 -14.931 1.00 97.00 122 VAL A N 1
ATOM 960 C CA . VAL A 1 122 ? 4.357 -5.877 -16.276 1.00 97.00 122 VAL A CA 1
ATOM 961 C C . VAL A 1 122 ? 5.828 -5.483 -16.340 1.00 97.00 122 VAL A C 1
ATOM 963 O O . VAL A 1 122 ? 6.215 -4.460 -15.775 1.00 97.00 122 VAL A O 1
ATOM 966 N N . SER A 1 123 ? 6.634 -6.301 -17.005 1.00 96.62 123 SER A N 1
ATOM 967 C CA . SER A 1 123 ? 8.083 -6.130 -17.122 1.00 96.62 123 SER A CA 1
ATOM 968 C C . SER A 1 123 ? 8.498 -6.311 -18.576 1.00 96.62 123 SER A C 1
ATOM 970 O O . SER A 1 123 ? 7.918 -7.131 -19.291 1.00 96.62 123 SER A O 1
ATOM 972 N N . GLY A 1 124 ? 9.499 -5.561 -19.018 1.00 95.38 124 GLY A N 1
ATOM 973 C CA . GLY A 1 124 ? 9.962 -5.587 -20.400 1.00 95.38 124 GLY A CA 1
ATOM 974 C C . GLY A 1 124 ? 11.218 -4.751 -20.592 1.00 95.38 124 GLY A C 1
ATOM 975 O O . GLY A 1 124 ? 11.666 -4.070 -19.671 1.00 95.38 124 GLY A O 1
ATOM 976 N N . SER A 1 125 ? 11.795 -4.803 -21.792 1.00 96.75 125 SER A N 1
ATOM 977 C CA . SER A 1 125 ? 12.925 -3.936 -22.122 1.00 96.75 125 SER A CA 1
ATOM 978 C C . SER A 1 125 ? 12.508 -2.465 -22.090 1.00 96.75 125 SER A C 1
ATOM 980 O O . SER A 1 125 ? 11.363 -2.134 -22.406 1.00 96.75 125 SER A O 1
ATOM 982 N N . ASN A 1 126 ? 13.450 -1.573 -21.793 1.00 92.12 126 ASN A N 1
ATOM 983 C CA . ASN A 1 126 ? 13.241 -0.120 -21.812 1.00 92.12 126 ASN A CA 1
ATOM 984 C C . ASN A 1 126 ? 12.821 0.437 -23.190 1.00 92.12 126 ASN A C 1
ATOM 986 O O . ASN A 1 126 ? 12.311 1.549 -23.283 1.00 92.12 126 ASN A O 1
ATOM 990 N N . THR A 1 127 ? 12.986 -0.348 -24.257 1.00 92.25 127 THR A N 1
ATOM 991 C CA . THR A 1 127 ? 12.491 -0.045 -25.605 1.00 92.25 127 THR A CA 1
ATOM 992 C C . THR A 1 127 ? 11.011 -0.370 -25.805 1.00 92.25 127 THR A C 1
ATOM 994 O O . THR A 1 127 ? 10.373 0.241 -26.655 1.00 92.25 127 THR A O 1
ATOM 997 N N . ILE A 1 128 ? 10.468 -1.340 -25.063 1.00 92.19 128 ILE A N 1
ATOM 998 C CA . ILE A 1 128 ? 9.060 -1.762 -25.146 1.00 92.19 128 ILE A CA 1
ATOM 999 C C . ILE A 1 128 ? 8.235 -1.043 -24.079 1.00 92.19 128 ILE A C 1
ATOM 1001 O O . ILE A 1 128 ? 7.138 -0.568 -24.354 1.00 92.19 128 ILE A O 1
ATOM 1005 N N . LEU A 1 129 ? 8.766 -0.964 -22.860 1.00 93.69 129 LEU A N 1
ATOM 1006 C CA . LEU A 1 129 ? 8.206 -0.183 -21.764 1.00 93.69 129 LEU A CA 1
ATOM 1007 C C . LEU A 1 129 ? 9.018 1.101 -21.633 1.00 93.69 129 LEU A C 1
ATOM 1009 O O . LEU A 1 129 ? 9.850 1.221 -20.737 1.00 93.69 129 LEU A O 1
ATOM 1013 N N . SER A 1 130 ? 8.814 2.034 -22.561 1.00 94.56 130 SER A N 1
ATOM 1014 C CA . SER A 1 130 ? 9.523 3.315 -22.580 1.00 94.56 130 SER A CA 1
ATOM 1015 C C . SER A 1 130 ? 9.025 4.256 -21.475 1.00 94.56 130 SER A C 1
ATOM 1017 O O . SER A 1 130 ? 7.871 4.171 -21.053 1.00 94.56 130 SER A O 1
ATOM 1019 N N . ALA A 1 131 ? 9.884 5.170 -21.013 1.00 94.56 131 ALA A N 1
ATOM 1020 C CA . ALA A 1 131 ? 9.512 6.155 -19.991 1.00 94.56 131 ALA A CA 1
ATOM 1021 C C . ALA A 1 131 ? 8.447 7.150 -20.483 1.00 94.56 131 ALA A C 1
ATOM 1023 O O . ALA A 1 131 ? 7.687 7.698 -19.687 1.00 94.56 131 ALA A O 1
ATOM 1024 N N . GLU A 1 132 ? 8.370 7.365 -21.798 1.00 95.62 132 GLU A N 1
ATOM 1025 C CA . GLU A 1 132 ? 7.382 8.246 -22.429 1.00 95.62 132 GLU A CA 1
ATOM 1026 C C . GLU A 1 132 ? 5.958 7.683 -22.302 1.00 95.62 132 GLU A C 1
ATOM 1028 O O . GLU A 1 132 ? 4.994 8.443 -22.202 1.00 95.62 132 GLU A O 1
ATOM 1033 N N . ASP A 1 133 ? 5.831 6.356 -22.221 1.00 94.75 133 ASP A N 1
ATOM 1034 C CA . ASP A 1 133 ? 4.553 5.651 -22.138 1.00 94.75 133 ASP A CA 1
ATOM 1035 C C . ASP A 1 133 ? 4.128 5.321 -20.698 1.00 94.75 133 ASP A C 1
ATOM 1037 O O . ASP A 1 133 ? 3.086 4.690 -20.495 1.00 94.75 133 ASP A O 1
ATOM 1041 N N . ASP A 1 134 ? 4.901 5.728 -19.684 1.00 95.75 134 ASP A N 1
ATOM 1042 C CA . ASP A 1 134 ? 4.685 5.325 -18.288 1.00 95.75 134 ASP A CA 1
ATOM 1043 C C . ASP A 1 134 ? 3.274 5.665 -17.785 1.00 95.75 134 ASP A C 1
ATOM 1045 O O . ASP A 1 134 ? 2.655 4.852 -17.102 1.00 95.75 134 ASP A O 1
ATOM 1049 N N . GLU A 1 135 ? 2.731 6.834 -18.137 1.00 96.25 135 GLU A N 1
ATOM 1050 C CA . GLU A 1 135 ? 1.388 7.248 -17.701 1.00 96.25 135 GLU A CA 1
ATOM 1051 C C . GLU A 1 135 ? 0.289 6.357 -18.302 1.00 96.25 135 GLU A C 1
ATOM 1053 O O . GLU A 1 135 ? -0.637 5.926 -17.605 1.00 96.25 135 GLU A O 1
ATOM 1058 N N . SER A 1 136 ? 0.414 6.040 -19.593 1.00 96.62 136 SER A N 1
ATOM 1059 C CA . SER A 1 136 ? -0.519 5.171 -20.315 1.00 96.62 136 SER A CA 1
ATOM 1060 C C . SER A 1 136 ? -0.436 3.737 -19.787 1.00 96.62 136 SER A C 1
ATOM 1062 O O . SER A 1 136 ? -1.436 3.165 -19.343 1.00 96.62 136 SER A O 1
ATOM 1064 N N . ASN A 1 137 ? 0.777 3.181 -19.733 1.00 96.62 137 ASN A N 1
ATOM 1065 C CA . ASN A 1 137 ? 1.030 1.825 -19.254 1.00 96.62 137 ASN A CA 1
ATOM 1066 C C . ASN A 1 137 ? 0.641 1.665 -17.778 1.00 96.62 137 ASN A C 1
ATOM 1068 O O . ASN A 1 137 ? -0.034 0.703 -17.409 1.00 96.62 137 ASN A O 1
ATOM 1072 N N . GLY A 1 138 ? 1.005 2.629 -16.933 1.00 96.75 138 GLY A N 1
ATOM 1073 C CA . GLY A 1 138 ? 0.666 2.645 -15.513 1.00 96.75 138 GLY A CA 1
ATOM 1074 C C . GLY A 1 138 ? -0.842 2.668 -15.278 1.00 96.75 138 GLY A C 1
ATOM 1075 O O . GLY A 1 138 ? -1.349 1.927 -14.430 1.00 96.75 138 GLY A O 1
ATOM 1076 N N . SER A 1 139 ? -1.577 3.440 -16.083 1.00 96.75 139 SER A N 1
ATOM 1077 C CA . SER A 1 139 ? -3.042 3.479 -16.048 1.00 96.75 139 SER A CA 1
ATOM 1078 C C . SER A 1 139 ? -3.672 2.136 -16.425 1.00 96.75 139 SER A C 1
ATOM 1080 O O . SER A 1 139 ? -4.575 1.677 -15.725 1.00 96.75 139 SER A O 1
ATOM 1082 N N . ILE A 1 140 ? -3.162 1.464 -17.462 1.00 97.44 140 ILE A N 1
ATOM 1083 C CA . ILE A 1 140 ? -3.637 0.136 -17.888 1.00 97.44 140 ILE A CA 1
ATOM 1084 C C . ILE A 1 140 ? -3.398 -0.915 -16.793 1.00 97.44 140 ILE A C 1
ATOM 1086 O O . ILE A 1 140 ? -4.296 -1.701 -16.461 1.00 97.44 140 ILE A O 1
ATOM 1090 N 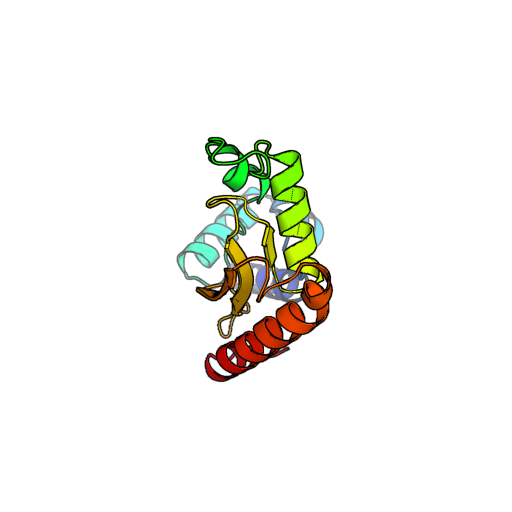N . VAL A 1 141 ? -2.202 -0.925 -16.195 1.00 97.88 141 VAL A N 1
ATOM 1091 C CA . VAL A 1 141 ? -1.862 -1.837 -15.090 1.00 97.88 141 VAL A CA 1
ATOM 1092 C C . VAL A 1 141 ? -2.786 -1.582 -13.898 1.00 97.88 141 VAL A C 1
ATOM 1094 O O . VAL A 1 141 ? -3.364 -2.523 -13.347 1.00 97.88 141 VAL A O 1
ATOM 1097 N N . ARG A 1 142 ? -2.993 -0.311 -13.535 1.00 97.62 142 ARG A N 1
ATOM 1098 C CA . ARG A 1 142 ? -3.901 0.084 -12.454 1.00 97.62 142 ARG A CA 1
ATOM 1099 C C . ARG A 1 142 ? -5.340 -0.345 -12.722 1.00 97.62 142 ARG A C 1
ATOM 1101 O O . ARG A 1 142 ? -5.974 -0.902 -11.831 1.00 97.62 142 ARG A O 1
ATOM 1108 N N . GLU A 1 143 ? -5.870 -0.122 -13.921 1.00 97.69 143 GLU A N 1
ATOM 1109 C CA . GLU A 1 143 ? -7.236 -0.525 -14.269 1.00 97.69 143 GLU A CA 1
ATOM 1110 C C . GLU A 1 143 ? -7.412 -2.047 -14.174 1.00 97.69 143 GLU A 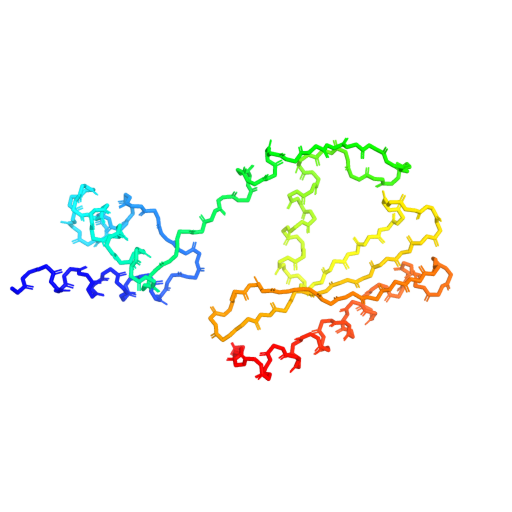C 1
ATOM 1112 O O . GLU A 1 143 ? -8.374 -2.538 -13.574 1.00 97.69 143 GLU A O 1
ATOM 1117 N N . THR A 1 144 ? -6.441 -2.797 -14.695 1.00 97.62 144 THR A N 1
ATOM 1118 C CA . THR A 1 144 ? -6.412 -4.262 -14.611 1.00 97.62 144 THR A CA 1
ATOM 1119 C C . THR A 1 144 ? -6.463 -4.726 -13.156 1.00 97.62 144 THR A C 1
ATOM 1121 O O . THR A 1 144 ? -7.286 -5.568 -12.785 1.00 97.62 144 THR A O 1
ATOM 1124 N N . VAL A 1 145 ? -5.637 -4.125 -12.302 1.00 97.94 145 VAL A N 1
ATOM 1125 C CA . VAL A 1 145 ? -5.581 -4.428 -10.870 1.00 97.94 145 VAL A CA 1
ATOM 1126 C C . VAL A 1 145 ? -6.853 -4.023 -10.132 1.00 97.94 145 VAL A C 1
ATOM 1128 O O . VAL A 1 145 ? -7.318 -4.773 -9.271 1.00 97.94 145 VAL A O 1
ATOM 1131 N N . LEU A 1 146 ? -7.477 -2.897 -10.480 1.00 97.19 146 LEU A N 1
ATOM 1132 C CA . LEU A 1 146 ? -8.768 -2.504 -9.913 1.00 97.19 146 LEU A CA 1
ATOM 1133 C C . LEU A 1 146 ? -9.870 -3.497 -10.293 1.00 97.19 146 LEU A C 1
ATOM 1135 O O . LEU A 1 146 ? -10.722 -3.805 -9.464 1.00 97.19 146 LEU A O 1
ATOM 1139 N N . ASN A 1 147 ? -9.842 -4.056 -11.503 1.00 97.69 147 ASN A N 1
ATOM 1140 C CA . ASN A 1 147 ? -10.785 -5.099 -11.909 1.00 97.69 147 ASN A CA 1
ATOM 1141 C C . ASN A 1 147 ? -10.572 -6.412 -11.138 1.00 97.69 147 ASN A C 1
ATOM 1143 O O . ASN A 1 147 ? -11.551 -7.047 -10.738 1.00 97.69 147 ASN A O 1
ATOM 1147 N N . ILE A 1 148 ? -9.319 -6.792 -10.866 1.00 97.44 148 ILE A N 1
ATOM 1148 C CA . ILE A 1 148 ? -8.998 -7.919 -9.974 1.00 97.44 148 ILE A CA 1
ATOM 1149 C C . ILE A 1 148 ? -9.510 -7.628 -8.558 1.00 97.44 148 ILE A C 1
ATOM 1151 O O . ILE A 1 148 ? -10.241 -8.435 -7.989 1.00 97.44 148 ILE A O 1
ATOM 1155 N N . SER A 1 149 ? -9.202 -6.449 -8.021 1.00 97.94 149 SER A N 1
ATOM 1156 C CA . SER A 1 149 ? -9.590 -6.037 -6.667 1.00 97.94 149 SER A CA 1
ATOM 1157 C C . SER A 1 149 ? -11.115 -6.019 -6.495 1.00 97.94 149 SER A C 1
ATOM 1159 O O . SER A 1 149 ? -11.633 -6.530 -5.505 1.00 97.94 149 SER A O 1
ATOM 1161 N N . LYS A 1 150 ? -11.871 -5.538 -7.496 1.00 97.38 150 LYS A N 1
ATOM 1162 C CA . LYS A 1 150 ? -13.347 -5.594 -7.508 1.00 97.38 150 LYS A CA 1
ATOM 1163 C C . LYS A 1 150 ? -13.875 -7.025 -7.382 1.00 97.38 150 LYS A C 1
ATOM 1165 O O . LYS A 1 150 ? -14.832 -7.262 -6.649 1.00 97.38 150 LYS A O 1
ATOM 1170 N N . ARG A 1 151 ? -13.244 -7.996 -8.055 1.00 97.00 151 ARG A N 1
ATOM 1171 C CA . ARG A 1 151 ? -13.598 -9.426 -7.935 1.00 97.00 151 ARG A CA 1
ATOM 1172 C C . ARG A 1 151 ? -13.247 -10.007 -6.563 1.00 97.00 151 ARG A C 1
ATOM 1174 O O . ARG A 1 151 ? -13.883 -10.967 -6.144 1.00 97.00 151 ARG A O 1
ATOM 1181 N N . LEU A 1 152 ? -12.288 -9.406 -5.860 1.00 96.25 152 LEU A N 1
ATOM 1182 C CA . LEU A 1 152 ? -11.919 -9.725 -4.476 1.00 96.25 152 LEU A CA 1
ATOM 1183 C C . LEU A 1 152 ? -12.749 -8.950 -3.434 1.00 96.25 152 LEU A C 1
ATOM 1185 O O . LEU A 1 152 ? -12.492 -9.054 -2.236 1.00 96.25 152 LEU A O 1
ATOM 1189 N N . GLY A 1 153 ? -13.766 -8.201 -3.876 1.00 94.94 153 GLY A N 1
ATOM 1190 C CA . GLY A 1 153 ? -14.715 -7.497 -3.015 1.00 94.94 153 GLY A CA 1
ATOM 1191 C C . GLY A 1 153 ? -14.344 -6.052 -2.685 1.00 94.94 153 GLY A C 1
ATOM 1192 O O . GLY A 1 153 ? -15.056 -5.428 -1.900 1.00 94.94 153 GLY A O 1
ATOM 1193 N N . TYR A 1 154 ? -13.278 -5.501 -3.272 1.00 94.75 154 TYR A N 1
ATOM 1194 C CA . TYR A 1 154 ? -12.921 -4.093 -3.106 1.00 94.75 154 TYR A CA 1
ATOM 1195 C C . TYR A 1 154 ? -13.974 -3.178 -3.749 1.00 94.75 154 TYR A C 1
ATOM 1197 O O . TYR A 1 154 ? -14.402 -3.401 -4.887 1.00 94.75 154 TYR A O 1
ATOM 1205 N N . ARG A 1 155 ? -14.389 -2.136 -3.024 1.00 85.56 155 ARG A N 1
ATOM 1206 C CA . ARG A 1 155 ? -15.319 -1.101 -3.496 1.00 85.56 155 ARG A CA 1
ATOM 1207 C C . ARG A 1 155 ? -14.632 0.261 -3.373 1.00 85.56 155 ARG A C 1
ATOM 1209 O O . ARG A 1 155 ? -14.032 0.528 -2.336 1.00 85.56 155 ARG A O 1
ATOM 1216 N N . LEU A 1 156 ? -14.688 1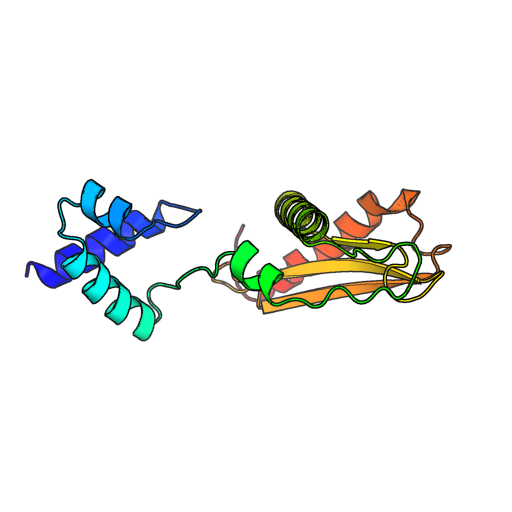.041 -4.457 1.00 63.16 156 LEU A N 1
ATOM 1217 C CA . LEU A 1 156 ? -14.175 2.415 -4.542 1.00 63.16 156 LEU A CA 1
ATOM 1218 C C . LEU A 1 156 ? -15.070 3.388 -3.772 1.00 63.16 156 LEU A C 1
ATOM 1220 O O . LEU A 1 156 ? -16.301 3.147 -3.770 1.00 63.16 156 LEU A O 1
#

Secondary structure (DSSP, 8-state):
-HHHHHHHHHHHHHHT-TT---HHHHHHHHT--HHHHHHHHHHHHHTTSS-PPPPHHHHHTT------SSSS--SHHHHHHHHHHHHHHS-EEEESSSSTTEEEEEEEEE-TTS-EEEEEEEEEETTTS-GGGHHHHHHHHHHHHHHHHHHTT---

pLDDT: mean 93.15, std 6.14, range [54.0, 98.38]

Foldseek 3Di:
DVLVVLLVLQLVVQVPPPVGDDLVVSCVVVVHDSVSSVVSVVVCCVVVVDDDDDDLLVVLVPDQQDFQDPQADRDSVVVVVQVVVCVVLQKHKDDCNHHPQKIKIKGFAAALVRDGDDMDMDMDGCVVVPPVCCSVVNVVRRVVRVVVNVVRNHDD

Radius of gyration: 20.09 Å; chains: 1; bounding box: 46×23×56 Å

Sequence (156 aa):
MQVIDRALDILELLAFESEGLGVSEIGNRLGLHKSTVHRILATMGERGYIEKQPELEAIVSKCSFKRFTDRTITNKEELIRQVRSVRSKGWSVDDEEHDEGIRCLASPVFDYRGKVIAAVSVSGSNTILSAEDDESNGSIVRETVLNISKRLGYRL